Protein AF-A0A6A5VZH5-F1 (afdb_monomer_lite)

Structure (mmCIF, N/CA/C/O backbone):
data_AF-A0A6A5VZH5-F1
#
_entry.id   AF-A0A6A5VZH5-F1
#
loop_
_atom_site.group_PDB
_atom_site.id
_atom_site.type_symbol
_atom_site.label_atom_id
_atom_site.label_alt_id
_atom_site.label_comp_id
_atom_site.label_asym_id
_atom_site.label_entity_id
_atom_site.label_seq_id
_atom_site.pdbx_PDB_ins_code
_atom_site.Cartn_x
_atom_site.Cartn_y
_atom_site.Cartn_z
_atom_site.occupancy
_atom_site.B_iso_or_equiv
_atom_site.auth_seq_id
_atom_site.auth_comp_id
_atom_site.auth_asym_id
_atom_site.auth_atom_id
_atom_site.pdbx_PDB_model_num
ATOM 1 N N . GLY A 1 1 ? 21.997 -15.551 -25.423 1.00 55.03 1 GLY A N 1
ATOM 2 C CA . GLY A 1 1 ? 22.059 -15.336 -23.964 1.00 55.03 1 GLY A CA 1
ATOM 3 C C . GLY A 1 1 ? 21.093 -16.276 -23.275 1.00 55.03 1 GLY A C 1
ATOM 4 O O . GLY A 1 1 ? 19.957 -16.368 -23.716 1.00 55.03 1 GLY A O 1
ATOM 5 N N . LYS A 1 2 ? 21.535 -17.005 -22.246 1.00 64.94 2 LYS A N 1
ATOM 6 C CA . LYS A 1 2 ? 20.681 -17.860 -21.404 1.00 64.94 2 LYS A CA 1
ATOM 7 C C . LYS A 1 2 ? 20.709 -17.298 -19.978 1.00 64.94 2 LYS A C 1
ATOM 9 O O . LYS A 1 2 ? 21.781 -16.920 -19.523 1.00 64.94 2 LYS A O 1
ATOM 14 N N . GLY A 1 3 ? 19.558 -17.236 -19.303 1.00 81.06 3 GLY A N 1
ATOM 15 C CA . GLY A 1 3 ? 19.486 -16.920 -17.866 1.00 81.06 3 GLY A CA 1
ATOM 16 C C . GLY A 1 3 ? 18.860 -15.580 -17.459 1.00 81.06 3 GLY A C 1
ATOM 17 O O . GLY A 1 3 ? 18.851 -15.274 -16.272 1.00 81.06 3 GLY A O 1
ATOM 18 N N . PHE A 1 4 ? 18.301 -14.787 -18.376 1.00 83.31 4 PHE A N 1
ATOM 19 C CA . PHE A 1 4 ? 17.594 -13.560 -17.989 1.00 83.31 4 PHE A CA 1
ATOM 20 C C . PHE A 1 4 ? 16.153 -13.855 -17.561 1.00 83.31 4 PHE A C 1
ATOM 22 O O . PHE A 1 4 ? 15.432 -14.584 -18.243 1.00 83.31 4 PHE A O 1
ATOM 29 N N . ARG A 1 5 ? 15.725 -13.254 -16.444 1.00 88.44 5 ARG A N 1
ATOM 30 C CA . ARG A 1 5 ? 14.317 -13.172 -16.041 1.00 88.44 5 ARG A CA 1
ATOM 31 C C . ARG A 1 5 ? 13.866 -11.723 -16.142 1.00 88.44 5 ARG A C 1
ATOM 33 O O . ARG A 1 5 ? 14.477 -10.845 -15.542 1.00 88.44 5 ARG A O 1
ATOM 40 N N . VAL A 1 6 ? 12.796 -11.498 -16.895 1.00 90.31 6 VAL A N 1
ATOM 41 C CA . VAL A 1 6 ? 12.141 -10.194 -17.020 1.00 90.31 6 VAL A CA 1
ATOM 42 C C . VAL A 1 6 ? 10.831 -10.254 -16.250 1.00 90.31 6 VAL A C 1
ATOM 44 O O . VAL A 1 6 ? 10.054 -11.192 -16.416 1.00 90.31 6 VAL A O 1
ATOM 47 N N . SER A 1 7 ? 10.586 -9.254 -15.409 1.00 90.50 7 SER A N 1
ATOM 48 C CA . SER A 1 7 ? 9.317 -9.082 -14.703 1.00 90.50 7 SER A CA 1
ATOM 49 C C . SER A 1 7 ? 8.818 -7.656 -14.875 1.00 90.50 7 SER A C 1
ATOM 51 O O . SER A 1 7 ? 9.590 -6.717 -14.686 1.00 90.50 7 SER A O 1
ATOM 53 N N . VAL A 1 8 ? 7.527 -7.501 -15.165 1.00 91.38 8 VAL A N 1
ATOM 54 C CA . VAL A 1 8 ? 6.856 -6.199 -15.276 1.00 91.38 8 VAL A CA 1
ATOM 55 C C . VAL A 1 8 ? 5.762 -6.129 -14.208 1.00 91.38 8 VAL A C 1
ATOM 57 O O . VAL A 1 8 ? 4.632 -6.547 -14.458 1.00 91.38 8 VAL A O 1
ATOM 60 N N . PRO A 1 9 ? 6.080 -5.689 -12.979 1.00 91.38 9 PRO A N 1
ATOM 61 C CA . PRO A 1 9 ? 5.083 -5.606 -11.924 1.00 91.38 9 PRO A CA 1
ATOM 62 C C . PRO A 1 9 ? 4.190 -4.375 -12.100 1.00 91.38 9 PRO A C 1
ATOM 64 O O . PRO A 1 9 ? 4.657 -3.286 -12.433 1.00 91.38 9 PRO A O 1
ATOM 67 N N . PHE A 1 10 ? 2.909 -4.540 -11.778 1.00 92.19 10 PHE A N 1
ATOM 68 C CA . PHE A 1 10 ? 1.954 -3.448 -11.636 1.00 92.19 10 PHE A CA 1
ATOM 69 C C . PHE A 1 10 ? 1.375 -3.450 -10.221 1.00 92.19 10 PHE A C 1
ATOM 71 O O . PHE A 1 10 ? 1.034 -4.504 -9.683 1.00 92.19 10 PHE A O 1
ATOM 78 N N . PHE A 1 11 ? 1.254 -2.269 -9.614 1.00 88.94 11 PHE A N 1
ATOM 79 C CA . PHE A 1 11 ? 0.735 -2.115 -8.258 1.00 88.94 11 PHE A CA 1
ATOM 80 C C . PHE A 1 11 ? -0.480 -1.196 -8.258 1.00 88.94 11 PHE A C 1
ATOM 82 O O . PHE A 1 11 ? -0.376 -0.026 -8.623 1.00 88.94 11 PHE A O 1
ATOM 89 N N . TYR A 1 12 ? -1.605 -1.694 -7.750 1.00 89.50 12 TYR A N 1
ATOM 90 C CA . TYR A 1 12 ? -2.759 -0.857 -7.440 1.00 89.50 12 TYR A CA 1
ATOM 91 C C . TYR A 1 12 ? -2.471 -0.058 -6.172 1.00 89.50 12 TYR A C 1
ATOM 93 O O . TYR A 1 12 ? -2.376 -0.611 -5.073 1.00 89.50 12 TYR A O 1
ATOM 101 N N . LYS A 1 13 ? -2.290 1.252 -6.334 1.00 87.69 13 LYS A N 1
ATOM 102 C CA . LYS A 1 13 ? -2.015 2.177 -5.237 1.00 87.69 13 LYS A CA 1
ATOM 103 C C . LYS A 1 13 ? -3.203 3.099 -5.007 1.00 87.69 13 LYS A C 1
ATOM 105 O O . LYS A 1 13 ? -3.915 3.462 -5.937 1.00 87.69 13 LYS A O 1
ATOM 110 N N . LEU A 1 14 ? -3.400 3.471 -3.747 1.00 89.38 14 LEU A N 1
ATOM 111 C CA . LEU A 1 14 ? -4.354 4.507 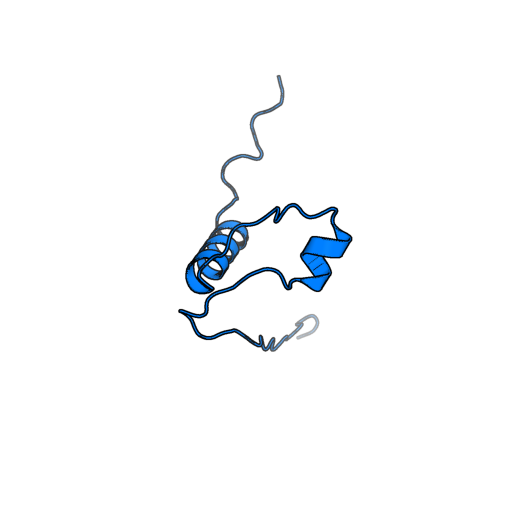-3.372 1.00 89.38 14 LEU A CA 1
ATOM 112 C C . LEU A 1 14 ? -3.830 5.882 -3.804 1.00 89.38 14 LEU A C 1
ATOM 114 O O . LEU A 1 14 ? -2.629 6.062 -4.025 1.00 89.38 14 LEU A O 1
ATOM 118 N N . ASN A 1 15 ? -4.728 6.869 -3.848 1.00 91.12 15 ASN A N 1
ATOM 119 C CA . ASN A 1 15 ? -4.335 8.270 -3.975 1.00 91.12 15 ASN A CA 1
ATOM 120 C C . ASN A 1 15 ? -3.310 8.633 -2.894 1.00 91.12 15 ASN A C 1
ATOM 122 O O . ASN A 1 15 ? -3.398 8.175 -1.755 1.00 91.12 15 ASN A O 1
ATOM 126 N N . PHE A 1 16 ? -2.349 9.488 -3.236 1.00 87.88 16 PHE A N 1
ATOM 127 C CA . PHE A 1 16 ? -1.209 9.801 -2.368 1.00 87.88 16 PHE A CA 1
ATOM 128 C C . PHE A 1 16 ? -1.628 10.324 -0.984 1.00 87.88 16 PHE A C 1
ATOM 130 O O . PHE A 1 16 ? -1.069 9.927 0.036 1.00 87.88 16 PHE A O 1
ATOM 137 N N . ASN A 1 17 ? -2.687 11.132 -0.955 1.00 92.31 17 ASN A N 1
ATOM 138 C CA . ASN A 1 17 ? -3.246 11.725 0.260 1.00 92.31 17 ASN A CA 1
ATOM 139 C C . ASN A 1 17 ? -4.430 10.923 0.831 1.00 92.31 17 ASN A C 1
ATOM 141 O O . ASN A 1 17 ? -5.164 11.425 1.679 1.00 92.31 17 ASN A O 1
ATOM 145 N N . ALA A 1 18 ? -4.662 9.696 0.355 1.00 93.38 18 ALA A N 1
ATOM 146 C CA . ALA A 1 18 ? -5.761 8.875 0.843 1.00 93.38 18 ALA A CA 1
ATOM 147 C C . ALA A 1 18 ? -5.571 8.530 2.321 1.00 93.38 18 ALA A C 1
ATOM 149 O O . ALA A 1 18 ? -4.487 8.139 2.759 1.00 93.38 18 ALA A O 1
ATOM 150 N N . LEU A 1 19 ? -6.660 8.625 3.076 1.00 90.50 19 LEU A N 1
ATOM 151 C CA . LEU A 1 19 ? -6.691 8.249 4.477 1.00 90.50 19 LEU A CA 1
ATOM 152 C C . LEU A 1 19 ? -6.895 6.740 4.612 1.00 90.50 19 LEU A C 1
ATOM 154 O O . LEU A 1 19 ? -7.928 6.207 4.204 1.00 90.50 19 LEU A O 1
ATOM 158 N N . VAL A 1 20 ? -5.935 6.057 5.224 1.00 88.69 20 VAL A N 1
ATOM 159 C CA . VAL A 1 20 ? -5.983 4.612 5.447 1.00 88.69 20 VAL A CA 1
ATOM 160 C C . VAL A 1 20 ? -6.368 4.342 6.898 1.00 88.69 20 VAL A C 1
ATOM 162 O O . VAL A 1 20 ? -5.771 4.878 7.831 1.00 88.69 20 VAL A O 1
ATOM 165 N N . LYS A 1 21 ? -7.395 3.512 7.099 1.00 88.31 21 LYS A N 1
ATOM 166 C CA . LYS A 1 21 ? -7.847 3.058 8.420 1.00 88.31 21 LYS A CA 1
ATOM 167 C C . LYS A 1 21 ? -8.296 1.602 8.357 1.00 88.31 21 LYS A C 1
ATOM 169 O O . LYS A 1 21 ? -8.795 1.156 7.324 1.00 88.31 21 LYS A O 1
ATOM 174 N N . LEU A 1 22 ? -8.170 0.886 9.473 1.00 86.38 22 LEU A N 1
ATOM 175 C CA . LEU A 1 22 ? -8.747 -0.450 9.602 1.00 86.38 22 LEU A CA 1
ATOM 176 C C . LEU A 1 22 ? -10.265 -0.408 9.398 1.00 86.38 22 LEU A C 1
ATOM 178 O O . LEU A 1 22 ? -10.961 0.493 9.874 1.00 86.38 22 LEU A O 1
ATOM 182 N N . LEU A 1 23 ? -10.777 -1.421 8.704 1.00 86.94 23 LEU A N 1
ATOM 183 C CA . LEU A 1 23 ? -12.211 -1.645 8.587 1.00 86.94 23 LEU A CA 1
ATOM 184 C C . LEU A 1 23 ? -12.778 -2.058 9.947 1.00 86.94 23 LEU A C 1
ATOM 186 O O . LEU A 1 23 ? -12.160 -2.841 10.668 1.00 86.94 23 LEU A O 1
ATOM 190 N N . LYS A 1 24 ? -13.989 -1.587 10.264 1.00 86.56 24 LYS A N 1
ATOM 191 C CA . LYS A 1 24 ? -14.665 -1.859 11.543 1.00 86.56 24 LYS A CA 1
ATOM 192 C C . LYS A 1 24 ? -14.730 -3.360 11.858 1.00 86.56 24 LYS A C 1
ATOM 194 O O . LYS A 1 24 ? -14.322 -3.779 12.933 1.00 86.56 24 LYS A O 1
ATOM 199 N N . LYS A 1 25 ? -15.094 -4.172 10.862 1.00 89.56 25 LYS A N 1
ATOM 200 C CA . LYS A 1 25 ? -15.139 -5.640 10.965 1.00 89.56 25 LYS A CA 1
ATOM 201 C C . LYS A 1 25 ? -13.795 -6.264 11.363 1.00 89.56 25 LYS A C 1
ATOM 203 O 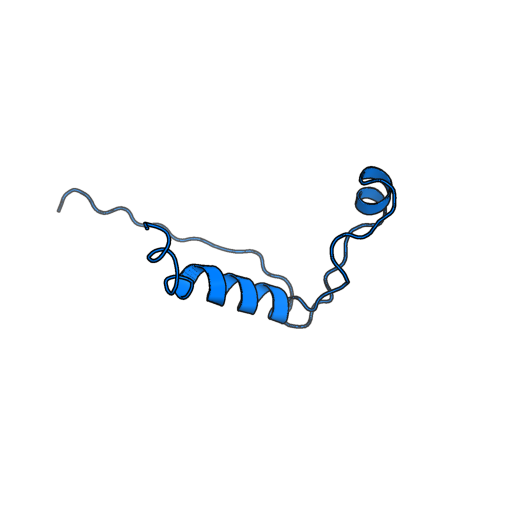O . LYS A 1 25 ? -13.765 -7.283 12.043 1.00 89.56 25 LYS A O 1
ATOM 208 N N . CYS A 1 26 ? -12.676 -5.680 10.934 1.00 87.00 26 CYS A N 1
ATOM 209 C CA . CYS A 1 26 ? -11.350 -6.164 11.315 1.00 87.00 26 CYS A CA 1
ATOM 210 C C . CYS A 1 26 ? -11.029 -5.812 12.768 1.00 87.00 26 CYS A C 1
ATOM 212 O O . CYS A 1 26 ? -10.462 -6.644 13.462 1.00 87.00 26 CYS A O 1
ATOM 214 N N . ILE A 1 27 ? -11.429 -4.621 13.228 1.00 87.50 27 ILE A N 1
ATOM 215 C CA . ILE A 1 27 ? -11.257 -4.174 14.619 1.00 87.50 27 ILE A CA 1
ATOM 216 C C . ILE A 1 27 ? -12.043 -5.080 15.574 1.00 87.50 27 ILE A C 1
ATOM 218 O O . ILE A 1 27 ? -11.510 -5.527 16.585 1.00 87.50 27 ILE A O 1
ATOM 222 N N . GLU A 1 28 ? -13.285 -5.405 15.221 1.00 89.88 28 GLU A N 1
ATOM 223 C CA . GLU A 1 28 ? -14.134 -6.315 16.000 1.00 89.88 28 GLU A CA 1
ATOM 224 C C . GLU A 1 28 ? -13.499 -7.708 16.129 1.00 89.88 28 GLU A C 1
ATOM 226 O O . GLU A 1 28 ? -13.483 -8.286 17.211 1.00 89.88 28 GLU A O 1
ATOM 231 N N . ARG A 1 29 ? -12.889 -8.219 15.050 1.00 86.44 29 ARG A N 1
ATOM 232 C CA . ARG A 1 29 ? -12.221 -9.532 15.040 1.00 86.44 29 ARG A CA 1
ATOM 233 C C . ARG A 1 29 ? -10.949 -9.605 15.884 1.00 86.44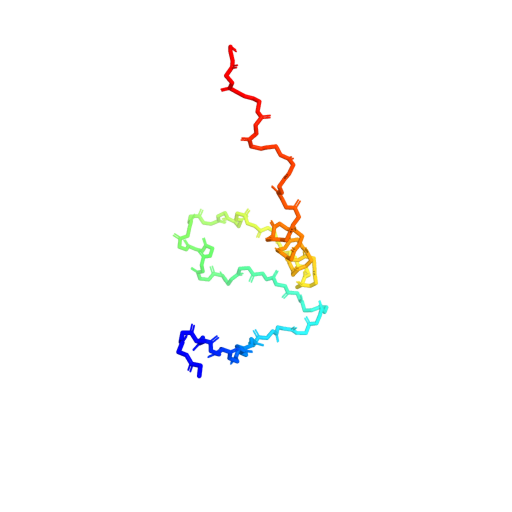 29 ARG A C 1
ATOM 235 O O . ARG A 1 29 ? -10.620 -10.685 16.354 1.00 86.44 29 ARG A O 1
ATOM 242 N N . ILE A 1 30 ? -10.232 -8.496 16.062 1.00 84.00 30 ILE A N 1
ATOM 243 C CA . ILE A 1 30 ? -8.965 -8.448 16.819 1.00 84.00 30 ILE A CA 1
ATOM 244 C C . ILE A 1 30 ? -9.159 -8.037 18.288 1.00 84.00 30 ILE A C 1
ATOM 246 O O . ILE A 1 30 ? -8.197 -7.657 18.950 1.00 84.00 30 ILE A O 1
ATOM 250 N N . GLY A 1 31 ? -10.394 -8.085 18.803 1.00 84.00 31 GLY A N 1
ATOM 251 C CA . GLY A 1 31 ? -10.690 -7.743 20.198 1.00 84.00 31 GLY A CA 1
ATOM 252 C C . GLY A 1 31 ? -10.825 -6.240 20.459 1.00 84.00 31 GLY A C 1
ATOM 253 O O . GLY A 1 31 ? -10.562 -5.776 21.563 1.00 84.00 31 GLY A O 1
ATOM 254 N N . GLY A 1 32 ? -11.209 -5.455 19.447 1.00 76.44 32 GLY A N 1
ATOM 255 C CA . GLY A 1 32 ? -11.640 -4.062 19.615 1.00 76.44 32 GLY A CA 1
ATOM 256 C C . GLY A 1 32 ? -10.526 -3.013 19.641 1.00 76.44 32 GLY A C 1
ATOM 257 O O . GLY A 1 32 ? -10.818 -1.820 19.557 1.00 76.44 32 GLY A O 1
ATOM 258 N N . LYS A 1 33 ? -9.251 -3.410 19.707 1.00 74.94 33 LYS A N 1
ATOM 259 C CA . LYS A 1 33 ? -8.132 -2.458 19.742 1.00 74.94 33 LYS A CA 1
ATOM 260 C C . LYS A 1 33 ? -7.582 -2.226 18.336 1.00 74.94 33 LYS A C 1
ATOM 262 O O . LYS A 1 33 ? -7.057 -3.138 17.705 1.00 74.94 33 LYS A O 1
ATOM 267 N N 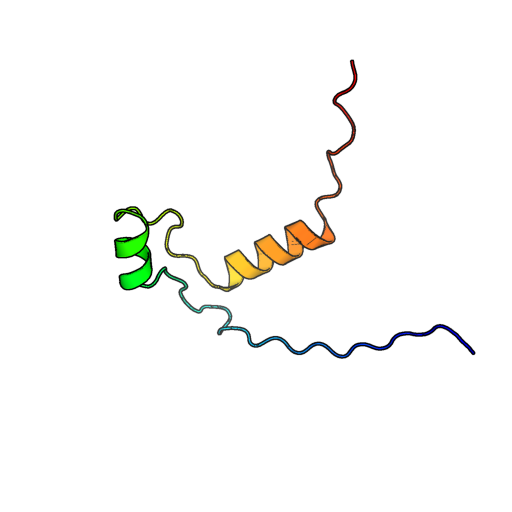. ALA A 1 34 ? -7.679 -0.997 17.831 1.00 71.81 34 ALA A N 1
ATOM 268 C CA . ALA A 1 34 ? -7.011 -0.619 16.589 1.00 71.81 34 ALA A CA 1
ATOM 269 C C . ALA A 1 34 ? -5.495 -0.551 16.839 1.00 71.81 34 ALA A C 1
ATOM 271 O O . ALA A 1 34 ? -4.999 0.412 17.415 1.00 71.81 34 ALA A O 1
ATOM 272 N N . ILE A 1 35 ? -4.773 -1.599 16.437 1.00 68.12 35 ILE A N 1
ATOM 273 C CA . ILE A 1 35 ? -3.326 -1.738 16.686 1.00 68.12 35 ILE A CA 1
ATOM 274 C C . ILE A 1 35 ? -2.520 -0.710 15.873 1.00 68.12 35 ILE A C 1
ATOM 276 O O . ILE A 1 35 ? -1.441 -0.313 16.290 1.00 68.12 35 ILE A O 1
ATOM 280 N N . ASN A 1 36 ? -3.066 -0.227 14.752 1.00 62.59 36 ASN A N 1
ATOM 281 C CA . ASN A 1 36 ? -2.469 0.838 13.954 1.00 62.59 36 ASN A CA 1
ATOM 282 C C . ASN A 1 36 ? -3.477 1.965 13.746 1.00 62.59 36 ASN A C 1
ATOM 284 O O . ASN A 1 36 ? -4.578 1.761 13.219 1.00 62.59 36 ASN A O 1
ATOM 288 N N . SER A 1 37 ? -3.089 3.147 14.210 1.00 62.25 37 SER A N 1
ATOM 289 C CA . SER A 1 37 ? -3.816 4.393 14.045 1.00 62.25 37 SER A CA 1
ATOM 290 C C . SER A 1 37 ? -3.951 4.742 12.562 1.00 62.25 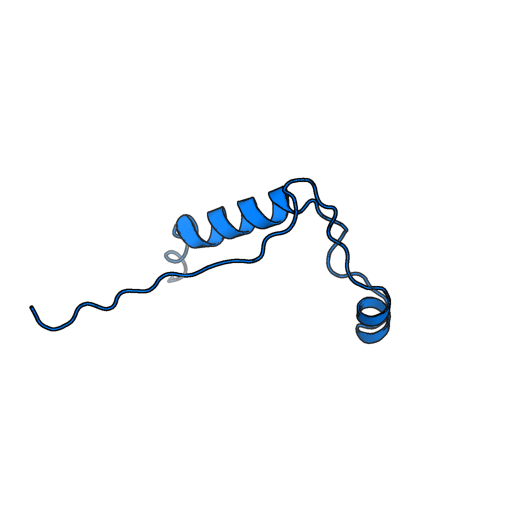37 SER A C 1
ATOM 292 O O . SER A 1 37 ? -3.196 4.302 11.701 1.00 62.25 37 SER A O 1
ATOM 294 N N . ARG A 1 38 ? -4.993 5.508 12.259 1.00 72.44 38 ARG A N 1
ATOM 295 C CA . ARG A 1 38 ? -5.258 6.100 10.948 1.00 72.44 38 ARG A CA 1
ATOM 296 C C . ARG A 1 38 ? -3.987 6.789 10.408 1.00 72.44 38 ARG A C 1
ATOM 298 O O . ARG A 1 38 ? -3.417 7.616 11.109 1.00 72.44 38 ARG A O 1
ATOM 305 N N . THR A 1 39 ? -3.584 6.488 9.174 1.00 81.56 39 THR A N 1
ATOM 306 C CA . THR A 1 39 ? -2.350 7.010 8.543 1.00 81.56 39 THR A CA 1
ATOM 307 C C . THR A 1 39 ? -2.647 7.493 7.125 1.00 81.56 39 THR A C 1
ATOM 309 O O . THR A 1 39 ? -3.555 6.972 6.469 1.00 81.56 39 THR A O 1
ATOM 312 N N . ILE A 1 40 ? -1.902 8.483 6.627 1.00 88.19 40 ILE A N 1
ATOM 313 C CA . ILE A 1 40 ? -2.002 8.911 5.225 1.00 88.19 40 ILE A CA 1
ATOM 314 C C . ILE A 1 40 ? -1.202 7.932 4.356 1.00 88.19 40 ILE A C 1
ATOM 316 O O . ILE A 1 40 ? -0.075 7.568 4.685 1.00 88.19 40 ILE A O 1
ATOM 320 N N . TYR A 1 41 ? -1.759 7.504 3.220 1.00 89.19 41 TYR A N 1
ATOM 321 C CA . TYR A 1 41 ? -1.140 6.496 2.352 1.00 89.19 41 TYR A CA 1
ATOM 322 C C . TYR A 1 41 ? 0.313 6.827 1.970 1.00 89.19 41 TYR A C 1
ATOM 324 O O . TYR A 1 41 ? 1.166 5.938 1.975 1.00 89.19 41 TYR A O 1
ATOM 332 N N . ARG A 1 42 ? 0.617 8.105 1.708 1.00 89.56 42 ARG A N 1
ATOM 333 C CA . ARG A 1 42 ? 1.983 8.599 1.489 1.00 89.56 42 ARG A CA 1
ATOM 334 C C . ARG A 1 42 ? 2.954 8.185 2.593 1.00 89.56 42 ARG A C 1
ATOM 336 O O . ARG A 1 42 ? 4.041 7.715 2.278 1.00 89.56 42 ARG A O 1
ATOM 343 N N . GLU A 1 43 ? 2.597 8.392 3.856 1.00 88.38 43 GLU A N 1
ATOM 344 C CA . GLU A 1 43 ? 3.482 8.138 5.001 1.00 88.38 43 GLU A CA 1
ATOM 345 C C . GLU A 1 43 ? 3.810 6.646 5.091 1.00 88.38 43 GLU A C 1
ATOM 347 O O . GLU A 1 43 ? 4.976 6.262 5.197 1.00 88.38 43 GLU A O 1
ATOM 352 N N . TYR A 1 44 ? 2.788 5.801 4.921 1.00 87.94 44 TYR A N 1
ATOM 353 C CA . TYR A 1 44 ? 2.957 4.353 4.824 1.00 87.94 44 TYR A CA 1
ATOM 354 C C . TYR A 1 44 ? 3.867 3.956 3.651 1.00 87.94 44 TYR A C 1
ATOM 356 O O . TYR A 1 44 ? 4.785 3.148 3.817 1.00 87.94 44 TYR A O 1
ATOM 364 N N . LEU A 1 45 ? 3.634 4.525 2.463 1.00 90.06 45 LEU A N 1
ATOM 365 C CA . LEU A 1 45 ? 4.401 4.207 1.261 1.00 90.06 45 LEU A CA 1
ATOM 366 C C . LEU A 1 45 ? 5.876 4.604 1.411 1.00 90.06 45 LEU A C 1
ATOM 368 O O . LEU A 1 45 ? 6.751 3.798 1.104 1.00 90.06 45 LEU A O 1
ATOM 372 N N . LEU A 1 46 ? 6.152 5.813 1.904 1.00 89.94 46 LEU A N 1
ATOM 373 C CA . LEU A 1 46 ? 7.515 6.302 2.120 1.00 89.94 46 LEU A CA 1
ATOM 374 C C . LEU A 1 46 ? 8.246 5.486 3.189 1.00 89.94 46 LEU A C 1
ATOM 376 O O . LEU A 1 46 ? 9.397 5.109 2.975 1.00 89.94 46 LEU A O 1
ATOM 380 N N . GLY A 1 47 ? 7.570 5.131 4.287 1.00 87.62 47 GLY A N 1
ATOM 381 C CA . GLY A 1 47 ? 8.134 4.250 5.311 1.00 87.62 47 GLY A CA 1
ATOM 382 C C . GLY A 1 47 ? 8.510 2.874 4.752 1.00 87.62 47 GLY A C 1
ATOM 383 O O . GLY A 1 47 ? 9.606 2.377 5.007 1.00 87.62 47 GLY A O 1
ATOM 384 N N . LYS A 1 48 ? 7.644 2.272 3.923 1.00 87.25 48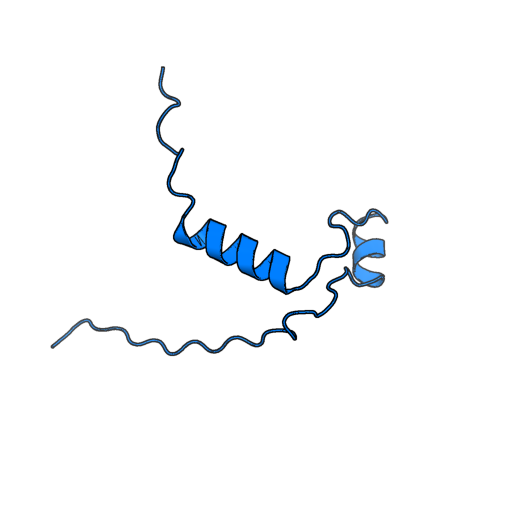 LYS A N 1
ATOM 385 C CA . LYS A 1 48 ? 7.926 0.980 3.272 1.00 87.25 48 LYS A CA 1
ATOM 386 C C . LYS A 1 48 ? 9.073 1.050 2.270 1.00 87.25 48 LYS A C 1
ATOM 388 O O . LYS A 1 48 ? 9.923 0.165 2.283 1.00 87.25 48 LYS A O 1
ATOM 393 N N . VAL A 1 49 ? 9.102 2.074 1.416 1.00 88.56 49 VAL A N 1
ATOM 394 C CA . VAL A 1 49 ? 10.197 2.278 0.453 1.00 88.56 49 VAL A CA 1
ATOM 395 C C . VAL A 1 49 ? 11.516 2.455 1.198 1.00 88.56 49 VAL A C 1
ATOM 397 O O . VAL A 1 49 ? 12.492 1.792 0.859 1.00 88.56 49 VAL A O 1
ATOM 400 N N . SER A 1 50 ? 11.514 3.268 2.259 1.00 86.88 50 SER A N 1
ATOM 401 C CA . SER A 1 50 ? 12.705 3.499 3.070 1.00 86.88 50 SER A CA 1
ATOM 402 C C . SER A 1 50 ? 13.215 2.213 3.724 1.00 86.88 50 SER A C 1
ATOM 404 O O . SER A 1 50 ? 14.378 1.845 3.573 1.00 86.88 50 SER A O 1
ATOM 406 N N . ASN A 1 51 ? 12.316 1.460 4.365 1.00 86.44 51 ASN A N 1
ATOM 407 C CA . ASN A 1 51 ? 12.666 0.196 5.000 1.00 86.44 51 ASN A CA 1
ATOM 408 C C . ASN A 1 51 ? 13.175 -0.848 3.996 1.00 86.44 51 ASN A C 1
ATOM 410 O O . ASN A 1 51 ? 14.124 -1.562 4.288 1.00 86.44 51 ASN A O 1
ATOM 414 N N . ASN A 1 52 ? 12.566 -0.962 2.817 1.00 83.44 52 ASN A N 1
ATOM 415 C CA . ASN A 1 52 ? 12.960 -1.990 1.853 1.00 83.44 52 ASN A CA 1
ATOM 416 C C . ASN A 1 52 ? 14.301 -1.693 1.168 1.00 83.44 52 ASN A C 1
ATOM 418 O O . ASN A 1 52 ? 14.990 -2.633 0.785 1.00 83.44 52 ASN A O 1
ATOM 422 N N . LEU A 1 53 ? 14.647 -0.416 0.980 1.00 82.38 53 LEU A N 1
ATOM 423 C CA . LEU A 1 53 ? 15.826 -0.015 0.205 1.00 82.38 53 LEU A CA 1
ATOM 424 C C . LEU A 1 53 ? 17.019 0.405 1.069 1.00 82.38 53 LEU A C 1
ATOM 426 O O . LEU A 1 53 ? 18.151 0.274 0.614 1.00 82.38 53 LEU A O 1
ATOM 430 N N . TYR A 1 54 ? 16.787 0.902 2.288 1.00 72.88 54 TYR A N 1
ATOM 431 C CA . TYR A 1 54 ? 17.831 1.569 3.076 1.00 72.88 54 TYR A CA 1
ATOM 432 C C . TYR A 1 54 ? 18.024 1.008 4.494 1.00 72.88 54 TYR A C 1
ATOM 434 O O . TYR A 1 54 ? 18.874 1.508 5.226 1.00 72.88 54 TYR A O 1
ATOM 442 N N . SER A 1 55 ? 17.304 -0.044 4.912 1.00 64.31 55 SER A N 1
ATOM 443 C CA . SER A 1 55 ? 17.429 -0.616 6.273 1.00 64.31 55 SER A CA 1
ATOM 444 C C . SER A 1 55 ? 18.673 -1.498 6.511 1.00 64.31 55 SER A C 1
ATOM 446 O O . SER A 1 55 ? 18.686 -2.337 7.411 1.00 64.31 55 SER A O 1
ATOM 448 N N . THR A 1 56 ? 19.761 -1.301 5.763 1.00 60.38 56 THR A N 1
ATOM 449 C CA . THR A 1 56 ? 21.035 -2.030 5.926 1.00 60.38 56 THR A CA 1
ATOM 450 C C . THR A 1 56 ? 22.051 -1.312 6.822 1.00 60.38 56 THR A C 1
ATOM 452 O O . THR A 1 56 ? 23.253 -1.447 6.618 1.00 60.38 56 THR A O 1
ATOM 455 N N . VAL A 1 57 ? 21.610 -0.581 7.851 1.00 59.22 57 VAL A N 1
ATOM 456 C CA . VAL A 1 57 ? 22.512 -0.070 8.903 1.00 59.22 57 VAL A CA 1
ATOM 457 C C . VAL A 1 57 ? 21.999 -0.505 10.272 1.00 59.22 57 VAL A C 1
ATOM 459 O O . VAL A 1 57 ? 21.345 0.261 10.967 1.00 59.22 57 VAL A O 1
ATOM 462 N N . THR A 1 58 ? 22.267 -1.776 10.597 1.00 52.97 58 THR A N 1
ATOM 463 C CA . THR A 1 58 ? 22.480 -2.422 11.921 1.00 52.97 58 THR A CA 1
ATOM 464 C C . THR A 1 58 ? 21.946 -3.856 11.928 1.00 52.97 58 THR A C 1
ATOM 466 O O . THR A 1 58 ? 20.986 -4.207 12.606 1.00 52.97 58 THR A O 1
ATOM 469 N N . ARG A 1 59 ? 22.618 -4.738 11.184 1.00 48.31 59 ARG A N 1
ATOM 470 C CA . ARG A 1 59 ? 22.581 -6.182 11.463 1.00 48.31 59 ARG A CA 1
ATOM 471 C C . ARG A 1 59 ? 23.976 -6.781 11.653 1.00 48.31 59 ARG A C 1
ATOM 473 O O . ARG A 1 59 ? 24.163 -7.972 11.469 1.00 48.31 59 ARG A O 1
ATOM 480 N N . GLU A 1 60 ? 24.923 -5.954 12.096 1.00 49.53 60 GLU A N 1
ATOM 481 C CA . GLU A 1 60 ? 26.239 -6.374 12.580 1.00 49.53 60 GLU A CA 1
ATOM 482 C C . GLU A 1 60 ? 26.653 -5.503 13.774 1.00 49.53 60 GLU A C 1
ATOM 484 O O . GLU A 1 60 ? 27.235 -4.439 13.604 1.00 49.53 60 GLU A O 1
ATOM 489 N N . ARG A 1 61 ? 26.271 -5.922 14.985 1.00 49.66 61 ARG A N 1
ATOM 490 C CA . ARG A 1 61 ? 27.001 -5.743 16.260 1.00 49.66 61 ARG A CA 1
ATOM 491 C C . ARG A 1 61 ? 26.149 -6.336 17.378 1.00 49.66 61 ARG A C 1
ATOM 493 O O . ARG A 1 61 ? 25.358 -5.666 18.027 1.00 49.66 61 ARG A O 1
ATOM 500 N N . GLY A 1 62 ? 26.290 -7.645 17.522 1.00 45.59 62 GLY A N 1
ATOM 501 C CA . GLY A 1 62 ? 25.664 -8.459 18.560 1.00 45.59 62 GLY A CA 1
ATOM 502 C C . GLY A 1 62 ? 26.369 -9.808 18.669 1.00 45.59 62 GLY A C 1
ATOM 503 O O . GLY A 1 62 ? 25.724 -10.849 18.687 1.00 45.59 62 GLY A O 1
ATOM 504 N N . LYS A 1 63 ? 27.704 -9.778 18.627 1.00 41.06 63 LYS A N 1
ATOM 505 C CA . LYS A 1 63 ? 28.595 -10.845 19.088 1.00 41.06 63 LYS A CA 1
ATOM 506 C C . LYS A 1 63 ? 29.728 -10.172 19.855 1.00 41.06 63 LYS A C 1
ATOM 508 O O . LYS A 1 63 ? 30.717 -9.766 19.255 1.00 41.06 63 LYS A O 1
ATOM 513 N N . SER A 1 64 ? 29.510 -9.971 21.146 1.00 37.81 64 SER A N 1
ATOM 514 C CA . SER A 1 64 ? 30.371 -10.446 22.229 1.00 37.81 64 SER A CA 1
ATOM 515 C C . SER A 1 64 ? 29.682 -10.182 23.557 1.00 37.81 64 SER A C 1
ATOM 517 O O . SER A 1 64 ? 28.888 -9.217 23.613 1.00 37.81 64 SER A O 1
#

Secondary structure (DSSP, 8-state):
---------------TTPEE---HHHHHHTTS--SS--EEHHHHHHHHHHHHHH--SSSS----

Organism: NCBI:txid1392246

Foldseek 3Di:
DPDDDDDDDDDDADDQQDWDADDPVVCVVVPNDRPDDIDGSNVVVVVVVCCVPPVPPDPPDDDD

pLDDT: mean 79.1, std 14.82, range [37.81, 93.38]

Radius of gyration: 18.47 Å; chains: 1; bounding box: 46×30×46 Å

Sequence (64 aa):
GKGFRVSVPFFYKLNFNALVKLLKKCIERIGGKAINSRTIYREYLLGKVSNNLYSTVTRERGKS